Protein AF-A0A067YBU2-F1 (afdb_monomer_lite)

InterPro domains:
  IPR002213 UDP-glucuronosyl/UDP-glucosyltransferase [PF00201] (1-72)

Secondary structure (DSSP, 8-state):
----HHHHHHHHHTT--EEE---STTHHHHHHIIIIIS--EEEPPP-TTSPPPHHHHHHHHHHHHHSHHHHHHHHTT--

pLDDT: mean 96.51, std 5.34, range [57.03, 98.62]

Radius of gyration: 12.29 Å; chains: 1; bounding box: 30×26×27 Å

Structure (mmCIF, N/CA/C/O backbone):
data_AF-A0A067YBU2-F1
#
_entry.id   AF-A0A067YBU2-F1
#
loop_
_atom_site.group_PDB
_atom_site.id
_atom_site.type_symbol
_atom_site.label_atom_id
_atom_site.label_alt_id
_atom_site.label_comp_id
_atom_site.label_asym_id
_atom_site.label_entity_id
_atom_site.label_seq_id
_atom_site.pdbx_PDB_ins_code
_atom_site.Cartn_x
_atom_site.Cartn_y
_atom_site.Cartn_z
_atom_site.occupancy
_atom_site.B_iso_or_equiv
_atom_site.auth_seq_id
_atom_site.auth_comp_id
_atom_site.auth_asym_id
_atom_site.auth_atom_id
_atom_site.pdbx_PDB_model_num
ATOM 1 N N . THR A 1 1 ? -5.176 -0.446 -5.823 1.00 98.00 1 THR A N 1
ATOM 2 C CA . THR A 1 1 ? -5.117 0.892 -6.451 1.00 98.00 1 THR A CA 1
ATOM 3 C C . THR A 1 1 ? -3.726 1.135 -6.999 1.00 98.00 1 THR A C 1
ATOM 5 O O . THR A 1 1 ? -2.765 0.655 -6.404 1.00 98.00 1 THR A O 1
ATOM 8 N N . HIS A 1 2 ? -3.610 1.889 -8.094 1.00 98.12 2 HIS A N 1
ATOM 9 C CA . HIS A 1 2 ? -2.314 2.378 -8.571 1.00 98.12 2 HIS A CA 1
ATOM 10 C C . HIS A 1 2 ? -1.829 3.626 -7.814 1.00 98.12 2 HIS A C 1
ATOM 12 O O . HIS A 1 2 ? -0.811 4.199 -8.172 1.00 98.12 2 HIS A O 1
ATOM 18 N N . CYS A 1 3 ? -2.545 4.057 -6.770 1.00 98.38 3 CYS A N 1
ATOM 19 C CA . CYS A 1 3 ? -2.210 5.218 -5.940 1.00 98.38 3 CYS A CA 1
ATOM 20 C C . CYS A 1 3 ? -2.314 6.571 -6.665 1.00 98.38 3 CYS A C 1
ATOM 22 O O . CYS A 1 3 ? -1.655 7.526 -6.260 1.00 98.38 3 CYS A O 1
ATOM 24 N N . GLY A 1 4 ? -3.126 6.676 -7.721 1.00 98.50 4 GLY A N 1
ATOM 25 C CA . GLY A 1 4 ? -3.507 7.974 -8.279 1.00 98.50 4 GLY A CA 1
ATOM 26 C C . GLY A 1 4 ? -4.324 8.760 -7.257 1.00 98.50 4 GLY A C 1
ATOM 27 O O . GLY A 1 4 ? -5.211 8.190 -6.617 1.00 98.50 4 GLY A O 1
ATOM 28 N N . TRP A 1 5 ? -4.009 10.045 -7.077 1.00 98.31 5 TRP A N 1
ATOM 29 C CA . TRP A 1 5 ? -4.503 10.809 -5.927 1.00 98.31 5 TRP A CA 1
ATOM 30 C C . TRP A 1 5 ? -6.034 10.888 -5.851 1.00 98.31 5 TRP A C 1
ATOM 32 O O . TRP A 1 5 ? -6.593 10.708 -4.775 1.00 98.31 5 TRP A O 1
ATOM 42 N N . ASN A 1 6 ? -6.721 11.029 -6.989 1.00 98.25 6 ASN A N 1
ATOM 43 C CA . ASN A 1 6 ? -8.189 11.048 -7.028 1.00 98.25 6 ASN A CA 1
ATOM 44 C C . ASN A 1 6 ? -8.797 9.752 -6.472 1.00 98.25 6 ASN A C 1
ATOM 46 O O . ASN A 1 6 ? -9.606 9.803 -5.553 1.00 98.25 6 ASN A O 1
ATOM 50 N N . SER A 1 7 ? -8.348 8.586 -6.947 1.00 98.25 7 SER A N 1
ATOM 51 C CA . SER A 1 7 ? -8.865 7.303 -6.454 1.00 98.25 7 SER A CA 1
ATOM 52 C C . SER A 1 7 ? -8.454 7.001 -5.014 1.00 98.25 7 SER A C 1
ATOM 54 O O . SER A 1 7 ? -9.146 6.262 -4.320 1.00 98.25 7 SER A O 1
ATOM 56 N N . VAL A 1 8 ? -7.325 7.548 -4.549 1.00 98.06 8 VAL A N 1
ATOM 57 C CA . VAL A 1 8 ? -6.962 7.485 -3.126 1.00 98.06 8 VAL A CA 1
ATOM 58 C C . VAL A 1 8 ? -7.958 8.289 -2.292 1.00 98.06 8 VAL A C 1
ATOM 60 O O . VAL A 1 8 ? -8.436 7.774 -1.286 1.00 98.06 8 VAL A O 1
ATOM 63 N N . LEU A 1 9 ? -8.302 9.509 -2.713 1.00 97.62 9 LEU A N 1
ATOM 64 C CA . LEU A 1 9 ? -9.284 10.343 -2.018 1.00 97.62 9 LEU A CA 1
ATOM 65 C C . LEU A 1 9 ? -10.674 9.698 -2.002 1.00 97.62 9 LEU A C 1
ATOM 67 O O . LEU A 1 9 ? -11.274 9.621 -0.936 1.00 97.62 9 LEU A O 1
ATOM 71 N N . GLU A 1 10 ? -11.147 9.173 -3.136 1.00 98.31 10 GLU A N 1
ATOM 72 C CA . GLU A 1 10 ? -12.421 8.441 -3.228 1.00 98.31 10 GLU A CA 1
ATOM 73 C C . GLU A 1 10 ? -12.477 7.287 -2.216 1.00 98.31 10 GLU A C 1
ATOM 75 O O . GLU A 1 10 ? -13.401 7.202 -1.411 1.00 98.31 10 GLU A O 1
ATOM 80 N N . ALA A 1 11 ? -11.450 6.431 -2.196 1.00 97.81 11 ALA A N 1
ATOM 81 C CA . ALA A 1 11 ? -11.392 5.301 -1.274 1.00 97.81 11 ALA A CA 1
ATOM 82 C C . ALA A 1 11 ? -11.339 5.742 0.195 1.00 97.81 11 ALA A C 1
ATOM 84 O O . ALA A 1 11 ? -11.973 5.123 1.043 1.00 97.81 11 ALA A O 1
ATOM 85 N N . VAL A 1 12 ? -10.604 6.813 0.508 1.00 96.31 12 VAL A N 1
ATOM 86 C CA . VAL A 1 12 ? -10.504 7.333 1.879 1.00 96.31 12 VAL A CA 1
ATOM 87 C C . VAL A 1 12 ? -11.833 7.917 2.354 1.00 96.31 12 VAL A C 1
ATOM 89 O O . VAL A 1 12 ? -12.221 7.661 3.492 1.00 96.31 12 VAL A O 1
ATOM 92 N N . CYS A 1 13 ? -12.541 8.656 1.497 1.00 95.69 13 CYS A N 1
ATOM 93 C CA . CYS A 1 13 ? -13.865 9.197 1.803 1.00 95.69 13 CYS A CA 1
ATOM 94 C C . CYS A 1 13 ? -14.896 8.093 2.078 1.00 95.69 13 CYS A C 1
ATOM 96 O O . CYS A 1 13 ? -15.693 8.235 3.000 1.00 95.69 13 CYS A O 1
ATOM 98 N N . GLU A 1 14 ? -14.833 6.985 1.338 1.00 97.06 14 GLU A N 1
ATOM 99 C CA . GLU A 1 14 ? -15.736 5.834 1.497 1.00 97.06 14 GLU A CA 1
ATOM 100 C C . GLU A 1 14 ? -15.250 4.800 2.532 1.00 97.06 14 GLU A C 1
ATOM 102 O O . GLU A 1 14 ? -15.863 3.749 2.715 1.00 97.06 14 GLU A O 1
ATOM 107 N N . GLY A 1 15 ? -14.132 5.059 3.217 1.00 96.12 15 GLY A N 1
ATOM 108 C CA . GLY A 1 15 ? -13.599 4.157 4.241 1.00 96.12 15 GLY A CA 1
ATOM 109 C C . GLY A 1 15 ? -13.070 2.820 3.705 1.00 96.12 15 GLY A C 1
ATOM 110 O O . GLY A 1 15 ? -13.071 1.812 4.417 1.00 96.12 15 GLY A O 1
ATOM 111 N N . VAL A 1 16 ? -12.631 2.782 2.446 1.00 97.44 16 VAL A N 1
ATOM 112 C CA . VAL A 1 16 ? -12.171 1.569 1.766 1.00 97.44 16 VAL A CA 1
ATOM 113 C C . VAL A 1 16 ? -10.654 1.397 1.940 1.00 97.44 16 VAL A C 1
ATOM 115 O O . VAL A 1 16 ? -9.873 2.207 1.430 1.00 97.44 16 VAL A O 1
ATOM 118 N N . PRO A 1 17 ? -10.187 0.323 2.607 1.00 97.50 17 PRO A N 1
ATOM 119 C CA . PRO A 1 17 ? -8.761 0.038 2.727 1.00 97.50 17 PRO A CA 1
ATOM 120 C C . PRO A 1 17 ? -8.177 -0.427 1.385 1.00 97.50 17 PRO A C 1
ATOM 122 O O . PRO A 1 17 ? -8.862 -1.039 0.564 1.00 97.50 17 PRO A O 1
ATOM 125 N N . MET A 1 18 ? -6.885 -0.180 1.154 1.00 98.19 18 MET A N 1
ATOM 126 C CA . MET A 1 18 ? -6.282 -0.361 -0.175 1.00 98.19 18 MET A CA 1
ATOM 127 C C . MET A 1 18 ? -5.048 -1.270 -0.190 1.00 98.19 18 MET A C 1
ATOM 129 O O . MET A 1 18 ? -4.176 -1.181 0.671 1.00 98.19 18 MET A O 1
ATOM 133 N N . VAL A 1 19 ? -4.910 -2.068 -1.255 1.00 98.50 19 VAL A N 1
ATOM 134 C CA . VAL A 1 19 ? -3.609 -2.604 -1.690 1.00 98.50 19 VAL A CA 1
ATOM 135 C C . VAL A 1 19 ? -2.978 -1.613 -2.673 1.00 98.50 19 VAL A C 1
ATOM 137 O O . VAL A 1 19 ? -3.539 -1.335 -3.739 1.00 98.50 19 VAL A O 1
ATOM 140 N N . ALA A 1 20 ? -1.833 -1.056 -2.298 1.00 98.50 20 ALA A N 1
ATOM 141 C CA . ALA A 1 20 ? -1.094 -0.035 -3.023 1.00 98.50 20 ALA A CA 1
ATOM 142 C C . ALA A 1 20 ? -0.084 -0.665 -3.995 1.00 98.50 20 ALA A C 1
ATOM 144 O O . ALA A 1 20 ? 0.850 -1.355 -3.579 1.00 98.50 20 ALA A O 1
ATOM 145 N N . TRP A 1 21 ? -0.264 -0.396 -5.290 1.00 98.38 21 TRP A N 1
ATOM 146 C CA . TRP A 1 21 ? 0.579 -0.901 -6.377 1.00 98.38 21 TRP A CA 1
ATOM 147 C C . TRP A 1 21 ? 0.858 0.209 -7.407 1.00 98.38 21 TRP A C 1
ATOM 149 O O . TRP A 1 21 ? 0.216 0.252 -8.454 1.00 98.38 21 TRP A O 1
ATOM 159 N N . PRO A 1 22 ? 1.799 1.128 -7.130 1.00 97.75 22 PRO A N 1
ATOM 160 C CA . PRO A 1 22 ? 2.056 2.280 -7.992 1.00 97.75 22 PRO A CA 1
ATOM 161 C C . PRO A 1 22 ? 2.696 1.889 -9.329 1.00 97.75 22 PRO A C 1
ATOM 163 O O . PRO A 1 22 ? 3.494 0.952 -9.383 1.00 97.75 22 PRO A O 1
ATOM 166 N N . LEU A 1 23 ? 2.391 2.649 -10.385 1.00 96.88 23 LEU A N 1
ATOM 167 C CA . LEU A 1 23 ? 2.859 2.404 -11.752 1.00 96.88 23 LEU A CA 1
ATOM 168 C C . LEU A 1 23 ? 3.733 3.551 -12.292 1.00 96.88 23 LEU A C 1
ATOM 170 O O . LEU A 1 23 ? 4.845 3.301 -12.752 1.00 96.88 23 LEU A O 1
ATOM 174 N N . TYR A 1 24 ? 3.278 4.805 -12.216 1.00 96.94 24 TYR A N 1
ATOM 175 C CA . TYR A 1 24 ? 3.941 5.961 -12.844 1.00 96.94 24 TYR A CA 1
ATOM 176 C C . TYR A 1 24 ? 3.707 7.285 -12.089 1.00 96.94 24 TYR A C 1
ATOM 178 O O . TYR A 1 24 ? 3.053 7.307 -11.050 1.00 96.94 24 TYR A O 1
ATOM 186 N N . ALA A 1 25 ? 4.263 8.387 -12.609 1.00 98.12 25 ALA A N 1
ATOM 187 C CA . ALA A 1 25 ? 4.155 9.737 -12.041 1.00 98.12 25 ALA A CA 1
ATOM 188 C C . ALA A 1 25 ? 4.505 9.779 -10.536 1.00 98.12 25 ALA A C 1
ATOM 190 O O . ALA A 1 25 ? 5.494 9.181 -10.107 1.00 98.12 25 ALA A O 1
ATOM 191 N N . GLU A 1 26 ? 3.711 10.475 -9.727 1.00 98.31 26 GLU A N 1
ATOM 192 C CA . GLU A 1 26 ? 3.902 10.646 -8.287 1.00 98.31 26 GLU A CA 1
ATOM 193 C C . GLU A 1 26 ? 3.325 9.494 -7.446 1.00 98.31 26 GLU A C 1
ATOM 195 O O . GLU A 1 26 ? 3.437 9.488 -6.223 1.00 98.31 26 GLU A O 1
ATOM 200 N N . GLN A 1 27 ? 2.766 8.457 -8.074 1.00 98.62 27 GLN A N 1
ATOM 201 C CA . GLN A 1 27 ? 2.082 7.357 -7.382 1.00 98.62 27 GLN A CA 1
ATOM 202 C C . GLN A 1 27 ? 2.976 6.628 -6.369 1.00 98.62 27 GLN A C 1
ATOM 204 O O . GLN A 1 27 ? 2.494 6.129 -5.351 1.00 98.62 27 GLN A O 1
ATOM 209 N N . LYS A 1 28 ? 4.293 6.568 -6.619 1.00 97.81 28 LYS A N 1
ATOM 210 C CA . LYS A 1 28 ? 5.261 5.996 -5.668 1.00 97.81 28 LYS A CA 1
ATOM 211 C C . LYS A 1 28 ? 5.354 6.819 -4.380 1.00 97.81 28 LYS A C 1
ATOM 213 O O . LYS A 1 28 ? 5.497 6.219 -3.317 1.00 97.81 28 LYS A O 1
ATOM 218 N N . LEU A 1 29 ? 5.231 8.145 -4.472 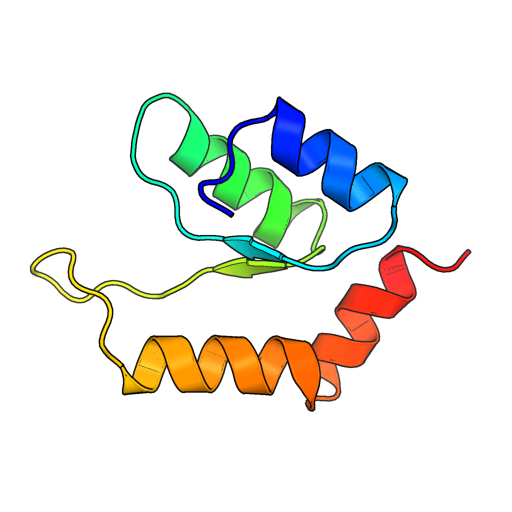1.00 98.44 29 LEU A N 1
ATOM 219 C CA . LEU A 1 29 ? 5.144 9.043 -3.320 1.00 98.44 29 LEU A CA 1
ATOM 220 C C . LEU A 1 29 ? 3.788 8.884 -2.621 1.00 98.44 29 LEU A C 1
ATOM 222 O O . LEU A 1 29 ? 3.749 8.671 -1.412 1.00 98.44 29 LEU A O 1
ATOM 226 N N . ASN A 1 30 ? 2.689 8.857 -3.380 1.00 98.56 30 ASN A N 1
ATOM 227 C CA . ASN A 1 30 ? 1.349 8.642 -2.823 1.00 98.56 30 ASN A CA 1
ATOM 228 C C . ASN A 1 30 ? 1.252 7.308 -2.063 1.00 98.56 30 ASN A C 1
ATOM 230 O O . ASN A 1 30 ? 0.622 7.241 -1.014 1.00 98.56 30 ASN A O 1
ATOM 234 N N . LYS A 1 31 ? 1.919 6.249 -2.547 1.00 98.44 31 LYS A N 1
ATOM 235 C CA . LYS A 1 31 ? 2.037 4.956 -1.849 1.00 98.44 31 LYS A CA 1
ATOM 236 C C . LYS A 1 31 ? 2.668 5.112 -0.460 1.00 98.44 31 LYS A C 1
ATOM 238 O O . LYS A 1 31 ? 2.190 4.480 0.474 1.00 98.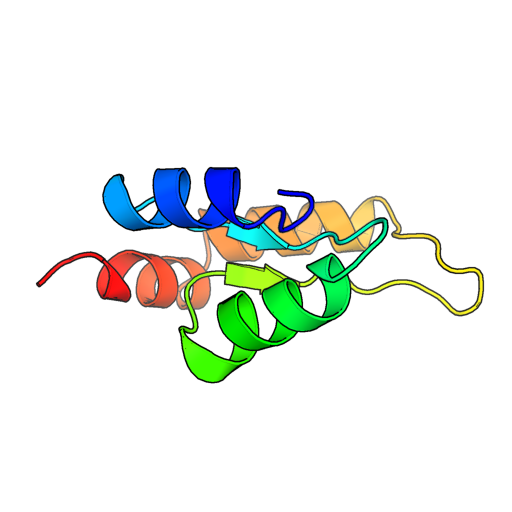44 31 LYS A O 1
ATOM 243 N N . VAL A 1 32 ? 3.729 5.912 -0.325 1.00 98.19 32 VAL A N 1
ATOM 244 C CA . VAL A 1 32 ? 4.385 6.167 0.973 1.00 98.19 32 VAL A CA 1
ATOM 245 C C . VAL A 1 32 ? 3.408 6.863 1.917 1.00 98.19 32 VAL A C 1
ATOM 247 O O . VAL A 1 32 ? 3.162 6.359 3.006 1.00 98.19 32 VAL A O 1
ATOM 250 N N . ILE A 1 33 ? 2.751 7.933 1.466 1.00 98.00 33 ILE A N 1
ATOM 251 C CA . ILE A 1 33 ? 1.760 8.663 2.275 1.00 98.00 33 ILE A CA 1
ATOM 252 C C . ILE A 1 33 ? 0.606 7.739 2.707 1.00 98.00 33 ILE A C 1
ATOM 254 O O . ILE A 1 33 ? 0.258 7.676 3.882 1.00 98.00 33 ILE A O 1
ATOM 258 N N . LEU A 1 34 ? 0.038 6.970 1.777 1.00 97.50 34 LEU A N 1
ATOM 259 C CA . LEU A 1 34 ? -1.092 6.072 2.032 1.00 97.50 34 LEU A CA 1
ATOM 260 C C . LEU A 1 34 ? -0.753 4.960 3.041 1.00 97.50 34 LEU A C 1
ATOM 262 O O . LEU A 1 34 ? -1.562 4.650 3.920 1.00 97.50 34 LEU A O 1
ATOM 266 N N . VAL A 1 35 ? 0.420 4.334 2.903 1.00 97.75 35 VAL A N 1
ATOM 267 C CA . VAL A 1 35 ? 0.798 3.139 3.680 1.00 97.75 35 VAL A CA 1
ATOM 268 C C . VAL A 1 35 ? 1.512 3.491 4.982 1.00 97.75 35 VAL A C 1
ATOM 270 O O . VAL A 1 35 ? 1.248 2.858 6.002 1.00 97.75 35 VAL A O 1
ATOM 273 N N . GLU A 1 36 ? 2.413 4.470 4.967 1.00 97.19 36 GLU A N 1
ATOM 274 C CA . GLU A 1 36 ? 3.304 4.766 6.096 1.00 97.19 36 GLU A CA 1
ATOM 275 C C . GLU A 1 36 ? 2.722 5.856 7.003 1.00 97.19 36 GLU A C 1
ATOM 277 O O . GLU A 1 36 ? 2.656 5.661 8.220 1.00 97.19 36 GLU A O 1
ATOM 282 N N . GLU A 1 37 ? 2.212 6.944 6.417 1.00 96.56 37 GLU A N 1
ATOM 283 C CA . GLU A 1 37 ? 1.671 8.086 7.169 1.00 96.56 37 GLU A CA 1
ATOM 284 C C . GLU A 1 37 ? 0.211 7.858 7.572 1.00 96.56 37 GLU A C 1
ATOM 286 O O . GLU A 1 37 ? -0.128 7.765 8.753 1.00 96.56 37 GLU A O 1
ATOM 291 N N . MET A 1 38 ? -0.672 7.692 6.584 1.00 95.62 38 MET A N 1
ATOM 292 C CA . MET A 1 38 ? -2.105 7.489 6.817 1.00 95.62 38 MET A CA 1
ATOM 293 C C . MET A 1 38 ? -2.388 6.104 7.412 1.00 95.62 38 MET A C 1
ATOM 295 O O . MET A 1 38 ? -3.331 5.932 8.189 1.00 95.62 38 MET A O 1
ATOM 299 N N . LYS A 1 39 ? -1.548 5.112 7.083 1.00 97.00 39 LYS A N 1
ATOM 300 C CA . LYS A 1 39 ? -1.680 3.708 7.509 1.00 97.00 39 LYS A CA 1
ATOM 301 C C . LYS A 1 39 ? -3.034 3.101 7.127 1.00 97.00 39 LYS A C 1
ATOM 303 O O . LYS A 1 39 ? -3.605 2.332 7.895 1.00 97.00 39 LYS A O 1
ATOM 308 N N . VAL A 1 40 ? -3.539 3.444 5.940 1.00 97.44 40 VAL A N 1
ATOM 309 C CA . VAL A 1 40 ? -4.858 3.018 5.428 1.00 97.44 40 VAL A CA 1
ATOM 310 C C . VAL A 1 40 ? -4.776 1.928 4.346 1.00 97.44 40 VAL A C 1
ATOM 312 O O . VAL A 1 40 ? -5.737 1.647 3.628 1.00 97.44 40 VAL A O 1
ATOM 315 N N . GLY A 1 41 ? -3.615 1.292 4.199 1.00 97.44 41 GLY A N 1
ATOM 316 C CA . GLY A 1 41 ? -3.420 0.235 3.216 1.00 97.44 41 GLY A CA 1
ATOM 317 C C . GLY A 1 41 ? -2.104 -0.516 3.362 1.00 97.44 41 GLY A C 1
ATOM 318 O O . GLY A 1 41 ? -1.297 -0.237 4.247 1.00 97.44 41 GLY A O 1
ATOM 319 N N . LEU A 1 42 ? -1.892 -1.477 2.465 1.00 98.44 42 LEU A N 1
ATOM 320 C CA . LEU A 1 42 ? -0.694 -2.315 2.383 1.00 98.44 42 LEU A CA 1
ATOM 321 C C . LEU A 1 42 ? -0.041 -2.152 1.008 1.00 98.44 42 LEU A C 1
ATOM 323 O O . LEU A 1 42 ? -0.742 -2.103 0.004 1.00 98.44 42 LEU A O 1
ATOM 327 N N . ALA A 1 43 ? 1.290 -2.117 0.933 1.00 98.19 43 ALA A N 1
ATOM 328 C CA . ALA A 1 43 ? 2.013 -2.093 -0.342 1.00 98.19 43 ALA A CA 1
ATO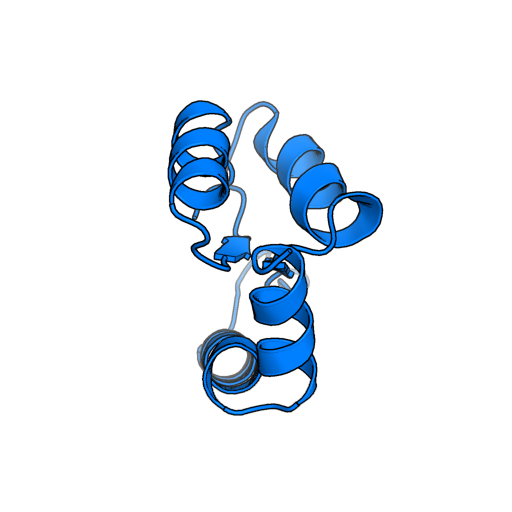M 329 C C . ALA A 1 43 ? 2.416 -3.501 -0.792 1.00 98.19 43 ALA A C 1
ATOM 331 O O . ALA A 1 43 ? 2.889 -4.287 0.027 1.00 98.19 43 ALA A O 1
ATOM 332 N N . VAL A 1 44 ? 2.301 -3.781 -2.093 1.00 98.19 44 VAL A N 1
ATOM 333 C CA . VAL A 1 44 ? 2.892 -4.990 -2.691 1.00 98.19 44 VAL A CA 1
ATOM 334 C C . VAL A 1 44 ? 4.417 -4.906 -2.707 1.00 98.19 44 VAL A C 1
ATOM 336 O O . VAL A 1 44 ? 4.991 -3.830 -2.909 1.00 98.19 44 VAL A O 1
ATOM 339 N N . LYS A 1 45 ? 5.081 -6.051 -2.544 1.00 97.06 45 LYS A N 1
ATOM 340 C CA . LYS A 1 45 ? 6.529 -6.173 -2.734 1.00 97.06 45 LYS A CA 1
ATOM 341 C C . LYS A 1 45 ? 6.855 -6.655 -4.145 1.00 97.06 45 LYS A C 1
ATOM 343 O O . LYS A 1 45 ? 6.335 -7.662 -4.613 1.00 97.06 45 LYS A O 1
ATOM 348 N N . GLN A 1 46 ? 7.746 -5.933 -4.811 1.00 96.12 46 GLN A N 1
ATOM 349 C CA . GLN A 1 46 ? 8.309 -6.349 -6.093 1.00 96.12 46 GLN A CA 1
ATOM 350 C C . GLN A 1 46 ? 9.632 -7.081 -5.864 1.00 96.12 46 GLN A C 1
ATOM 352 O O . GLN A 1 46 ? 10.377 -6.762 -4.934 1.00 96.12 46 GLN A O 1
ATOM 357 N N . ASN A 1 47 ? 9.925 -8.061 -6.714 1.00 95.50 47 ASN A N 1
ATOM 358 C CA . ASN A 1 47 ? 11.236 -8.691 -6.780 1.00 95.50 47 ASN A CA 1
ATOM 359 C C . ASN A 1 47 ? 12.258 -7.758 -7.469 1.00 95.50 47 ASN A C 1
ATOM 361 O O . ASN A 1 47 ? 11.945 -6.626 -7.841 1.00 95.50 47 ASN A O 1
ATOM 365 N N . LYS A 1 48 ? 13.498 -8.233 -7.647 1.00 95.06 48 LYS A N 1
ATOM 366 C CA . LYS A 1 48 ? 14.578 -7.449 -8.276 1.00 95.06 48 LYS A CA 1
ATOM 367 C C . LYS A 1 48 ? 14.274 -7.039 -9.724 1.00 95.06 48 LYS A C 1
ATOM 369 O O . LYS A 1 48 ? 14.802 -6.030 -10.173 1.00 95.06 48 LYS A O 1
ATOM 374 N N . ASP A 1 49 ? 13.401 -7.780 -10.401 1.00 95.94 49 ASP A N 1
ATOM 375 C CA . ASP A 1 49 ? 12.984 -7.532 -11.785 1.00 95.94 49 ASP A CA 1
ATOM 376 C C . ASP A 1 49 ? 11.743 -6.622 -11.873 1.00 95.94 49 ASP A C 1
ATOM 378 O O . ASP A 1 49 ? 11.212 -6.393 -12.957 1.00 95.94 49 ASP A O 1
ATOM 382 N N . GLY A 1 50 ? 11.247 -6.108 -10.739 1.00 93.38 50 GLY A N 1
ATOM 383 C CA . GLY A 1 50 ? 10.052 -5.260 -10.686 1.00 93.38 50 GLY A CA 1
ATOM 384 C C . GLY A 1 50 ? 8.723 -6.024 -10.769 1.00 93.38 50 GLY A C 1
ATOM 385 O O . GLY A 1 50 ? 7.665 -5.412 -10.910 1.00 93.38 50 GLY A O 1
ATOM 386 N N . LEU A 1 51 ? 8.745 -7.356 -10.674 1.00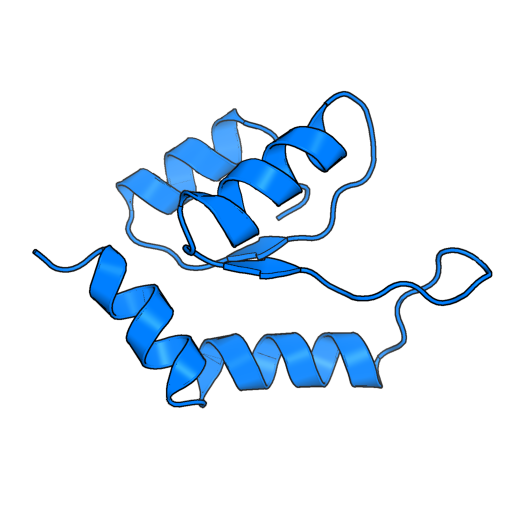 97.12 51 LEU A N 1
ATOM 387 C CA . LEU A 1 51 ? 7.556 -8.205 -10.749 1.00 97.12 51 LEU A 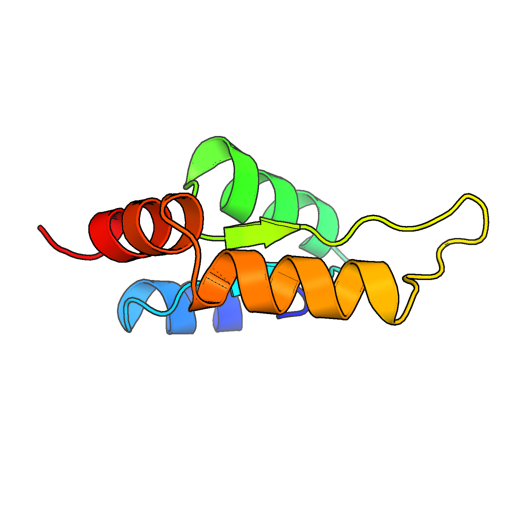CA 1
ATOM 388 C C . LEU A 1 51 ? 7.000 -8.521 -9.358 1.00 97.12 51 LEU A C 1
ATOM 390 O O . LEU A 1 51 ? 7.746 -8.738 -8.402 1.00 97.12 51 LEU A O 1
ATOM 394 N N . VAL A 1 52 ? 5.675 -8.601 -9.254 1.00 98.00 52 VAL A N 1
ATOM 395 C CA . VAL A 1 52 ? 4.967 -9.080 -8.058 1.00 98.00 52 VAL A CA 1
ATOM 396 C C . VAL A 1 52 ? 4.515 -10.512 -8.319 1.00 98.00 52 VAL A C 1
ATOM 398 O O . VAL A 1 52 ? 3.856 -10.779 -9.324 1.00 98.00 52 VAL A O 1
ATOM 401 N N . SER A 1 53 ? 4.872 -11.444 -7.435 1.00 98.19 53 SER A N 1
ATOM 402 C CA . SER A 1 53 ? 4.432 -12.835 -7.561 1.00 98.19 53 SER A CA 1
ATOM 403 C C . SER A 1 53 ? 2.953 -12.986 -7.195 1.00 98.19 53 SER A C 1
ATOM 405 O O . SER A 1 53 ? 2.404 -12.207 -6.413 1.00 98.19 53 SER A O 1
ATOM 407 N N . SER A 1 54 ? 2.301 -14.026 -7.720 1.00 98.19 54 SER A N 1
ATOM 408 C CA . SER A 1 54 ? 0.924 -14.364 -7.334 1.00 98.19 54 SER A CA 1
ATOM 409 C C . SER A 1 54 ? 0.801 -14.650 -5.836 1.00 98.19 54 SER A C 1
ATOM 411 O O . SER A 1 54 ? -0.202 -14.282 -5.229 1.00 98.19 54 SER A O 1
ATOM 413 N N . THR A 1 55 ? 1.832 -15.251 -5.234 1.00 98.44 55 THR A N 1
ATOM 414 C CA . THR A 1 55 ? 1.907 -15.496 -3.791 1.00 98.44 55 THR A CA 1
ATOM 415 C C . THR A 1 55 ? 1.909 -14.191 -3.002 1.00 98.44 55 THR A C 1
ATOM 417 O O . THR A 1 55 ? 1.049 -14.017 -2.148 1.00 98.44 55 THR A O 1
ATOM 420 N N . GLU A 1 56 ? 2.790 -13.239 -3.333 1.00 98.25 56 GLU A N 1
ATOM 421 C CA . GLU A 1 56 ? 2.835 -11.935 -2.653 1.00 98.25 56 GLU A CA 1
ATOM 422 C C . GLU A 1 56 ? 1.501 -11.192 -2.789 1.00 98.25 56 GLU A C 1
ATOM 424 O O . GLU A 1 56 ? 0.982 -10.673 -1.803 1.00 98.25 56 GLU A O 1
ATOM 429 N N . LEU A 1 57 ? 0.905 -11.169 -3.987 1.00 98.38 57 LEU A N 1
ATOM 430 C CA . LEU A 1 57 ? -0.395 -10.528 -4.181 1.00 98.38 57 LEU A CA 1
ATOM 431 C C . LEU A 1 57 ? -1.490 -11.206 -3.346 1.00 98.38 57 LEU A C 1
ATOM 433 O O . LEU A 1 57 ? -2.263 -10.521 -2.676 1.00 98.38 57 LEU A O 1
ATOM 437 N N . GLY A 1 58 ? -1.547 -12.539 -3.371 1.00 98.56 58 GLY A N 1
ATOM 438 C CA . GLY A 1 58 ? -2.506 -13.318 -2.593 1.00 98.56 58 GLY A CA 1
ATOM 439 C C . GLY A 1 58 ? -2.364 -13.076 -1.093 1.00 98.56 58 GLY A C 1
ATOM 440 O O . GLY A 1 58 ? -3.367 -12.893 -0.405 1.00 98.56 58 GLY A O 1
ATOM 441 N N . ASP A 1 59 ? -1.134 -12.994 -0.595 1.00 98.50 59 ASP A N 1
ATOM 442 C CA . ASP A 1 59 ? -0.853 -12.735 0.814 1.00 98.50 59 ASP A CA 1
ATOM 443 C C . ASP A 1 59 ? -1.241 -11.310 1.213 1.00 98.50 59 ASP A C 1
ATOM 445 O O . ASP A 1 59 ? -1.878 -11.131 2.247 1.00 98.50 59 ASP A O 1
ATOM 449 N N . ARG A 1 60 ? -0.967 -10.295 0.379 1.00 98.50 60 ARG A N 1
ATOM 450 C CA . ARG A 1 60 ? -1.416 -8.911 0.635 1.00 98.50 60 ARG A CA 1
ATOM 451 C C . ARG A 1 60 ? -2.936 -8.794 0.668 1.00 98.50 60 ARG A C 1
ATOM 453 O O . ARG A 1 60 ? -3.462 -8.071 1.512 1.00 98.50 60 ARG A O 1
ATOM 460 N N . VAL A 1 61 ? -3.636 -9.493 -0.227 1.00 98.31 61 VAL A N 1
ATOM 461 C CA . VAL A 1 61 ? -5.105 -9.518 -0.246 1.00 98.31 61 VAL A CA 1
ATOM 462 C C . VAL A 1 61 ? -5.640 -10.192 1.016 1.00 98.31 61 VAL A C 1
ATOM 464 O O . VAL A 1 61 ? -6.443 -9.582 1.713 1.00 98.31 61 VAL A O 1
ATOM 467 N N . ARG A 1 62 ? -5.164 -11.394 1.366 1.00 98.62 62 ARG A N 1
ATOM 468 C CA . ARG A 1 62 ? -5.584 -12.084 2.600 1.00 98.62 62 ARG A CA 1
ATOM 469 C C . ARG A 1 62 ? -5.251 -11.280 3.851 1.00 98.62 62 ARG A C 1
ATOM 471 O O . ARG A 1 62 ? -6.069 -11.202 4.756 1.00 98.62 62 ARG A O 1
ATOM 478 N N . GLU A 1 63 ? -4.086 -10.639 3.905 1.00 98.44 63 GLU A N 1
ATOM 479 C CA . GLU A 1 63 ? -3.701 -9.789 5.032 1.00 98.44 63 GLU A CA 1
ATOM 480 C C . GLU A 1 63 ? -4.646 -8.589 5.168 1.00 98.44 63 GLU A C 1
ATOM 482 O O . GLU A 1 63 ? -5.104 -8.292 6.270 1.00 98.44 63 GLU A O 1
ATOM 487 N N . LEU A 1 64 ? -5.009 -7.932 4.064 1.00 98.12 64 LEU A N 1
ATOM 488 C CA . LEU A 1 64 ? -5.966 -6.828 4.106 1.00 98.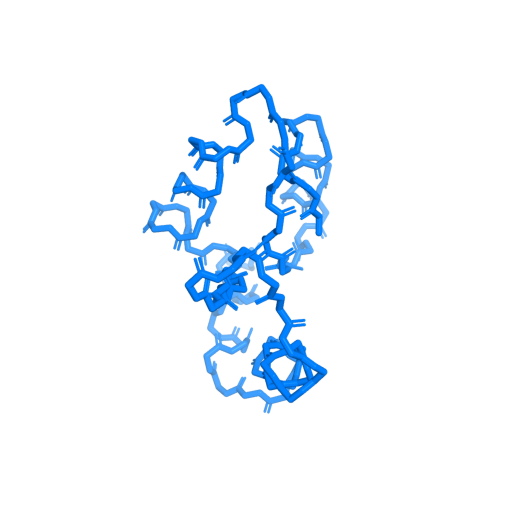12 64 LEU A CA 1
ATOM 489 C C . LEU A 1 64 ? -7.377 -7.301 4.486 1.00 98.12 64 LEU A C 1
ATOM 491 O O . LEU A 1 64 ? -8.089 -6.584 5.189 1.00 98.12 64 LEU A O 1
ATOM 495 N N . MET A 1 65 ? -7.775 -8.492 4.026 1.00 97.62 65 MET A N 1
ATOM 496 C CA . MET A 1 65 ? -9.136 -9.006 4.174 1.00 97.62 65 MET A CA 1
ATOM 497 C C . MET A 1 65 ? -9.384 -9.682 5.529 1.00 97.62 65 MET A C 1
ATOM 499 O O . MET A 1 65 ? -10.312 -9.295 6.242 1.00 97.62 65 MET A O 1
ATOM 503 N N . ASP A 1 66 ? -8.520 -10.608 5.929 1.00 97.06 66 ASP A N 1
ATOM 504 C CA . ASP A 1 66 ? -8.837 -11.604 6.958 1.00 97.06 66 ASP A CA 1
ATOM 505 C C . ASP A 1 66 ? -7.902 -11.555 8.178 1.00 97.06 66 ASP A C 1
ATOM 507 O O . ASP A 1 66 ? -8.105 -12.296 9.139 1.00 97.06 66 ASP A O 1
ATOM 511 N N . SER A 1 67 ? -6.888 -10.681 8.182 1.00 97.88 67 SER A N 1
ATOM 512 C CA . SER A 1 67 ? -5.957 -10.555 9.313 1.00 97.88 67 SER A CA 1
ATOM 513 C C . SER A 1 67 ? -6.364 -9.471 10.314 1.00 97.88 67 SER A C 1
ATOM 515 O O . SER A 1 67 ? -7.086 -8.526 9.981 1.00 97.88 67 SER A O 1
ATOM 517 N N . ASP A 1 68 ? -5.836 -9.557 11.538 1.00 97.75 68 ASP A N 1
ATOM 518 C CA . ASP A 1 68 ? -6.021 -8.513 12.553 1.00 97.75 68 ASP A CA 1
ATOM 519 C C . ASP A 1 68 ? -5.427 -7.174 12.110 1.00 97.75 68 ASP A C 1
ATOM 521 O O . ASP A 1 68 ? -6.065 -6.138 12.280 1.00 97.75 68 ASP A O 1
ATOM 525 N N . ARG A 1 69 ? -4.299 -7.190 11.391 1.00 96.31 69 ARG A N 1
ATOM 526 C CA . ARG A 1 69 ? -3.744 -5.980 10.774 1.00 96.31 69 ARG A CA 1
ATOM 527 C C . ARG A 1 69 ? -4.708 -5.361 9.755 1.00 96.31 69 ARG A C 1
ATOM 529 O O . ARG A 1 69 ? -4.844 -4.143 9.691 1.00 96.31 69 ARG A O 1
ATOM 536 N N . GLY A 1 70 ? -5.412 -6.179 8.974 1.00 96.88 70 GLY A N 1
ATOM 537 C CA . GLY A 1 70 ? -6.466 -5.712 8.068 1.00 96.88 70 GLY A CA 1
ATOM 538 C C . GLY A 1 70 ? -7.652 -5.090 8.814 1.00 96.88 70 GLY A C 1
ATOM 539 O O . GLY A 1 70 ? -8.214 -4.087 8.370 1.00 96.88 70 GLY A O 1
ATOM 540 N N . LYS A 1 71 ? -8.030 -5.639 9.978 1.00 96.44 71 LYS A N 1
ATOM 541 C CA . LYS A 1 71 ? -9.056 -5.047 10.859 1.00 96.44 71 LYS A CA 1
ATOM 542 C C . LYS A 1 71 ? -8.597 -3.707 11.437 1.00 96.44 71 LYS A C 1
ATOM 544 O O . LYS A 1 71 ? -9.360 -2.749 11.362 1.00 96.44 71 LYS A O 1
ATOM 549 N N . GLU A 1 72 ? -7.362 -3.613 11.928 1.00 96.12 72 GLU A N 1
ATOM 550 C CA . GLU A 1 72 ? -6.765 -2.367 12.435 1.00 96.12 72 GLU A CA 1
ATOM 551 C C . GLU A 1 72 ? -6.760 -1.262 11.370 1.00 96.12 72 GLU A C 1
ATOM 553 O O . GLU A 1 72 ? -7.111 -0.117 11.652 1.00 96.12 72 GLU A O 1
ATOM 558 N N . ILE A 1 73 ? -6.411 -1.606 10.124 1.00 96.81 73 ILE A N 1
ATOM 559 C CA . ILE A 1 73 ? -6.449 -0.663 8.999 1.00 96.81 73 ILE A CA 1
ATOM 560 C C . ILE A 1 73 ? -7.876 -0.146 8.773 1.00 96.81 73 ILE A C 1
ATOM 562 O O . ILE A 1 73 ? -8.065 1.058 8.627 1.00 96.81 73 ILE A O 1
ATOM 566 N N . ARG A 1 74 ? -8.890 -1.021 8.771 1.00 95.12 74 ARG A N 1
ATOM 567 C CA . ARG A 1 74 ? -10.294 -0.603 8.592 1.00 95.12 74 ARG A CA 1
ATOM 568 C C . ARG A 1 74 ? -10.815 0.245 9.745 1.00 95.12 74 ARG A C 1
ATOM 570 O O . ARG A 1 74 ? -11.561 1.189 9.516 1.00 95.12 74 ARG A O 1
ATOM 577 N N . GLN A 1 75 ? -10.402 -0.064 10.972 1.00 94.38 75 GLN A N 1
ATOM 578 C CA . GLN A 1 75 ? -10.791 0.702 12.154 1.00 94.38 75 GLN A CA 1
ATOM 579 C C . GLN A 1 75 ? -10.313 2.154 12.101 1.00 94.38 75 GLN A C 1
ATOM 581 O O . GLN A 1 75 ? -10.961 3.004 12.687 1.00 94.38 75 GLN A O 1
ATOM 586 N N . LYS A 1 76 ? -9.257 2.483 11.347 1.00 90.44 76 LYS A N 1
ATOM 587 C CA . LYS A 1 76 ? -8.822 3.882 11.168 1.00 90.44 76 LYS A CA 1
ATOM 588 C C . LYS A 1 76 ? -9.842 4.766 10.452 1.00 90.44 76 LYS A C 1
ATOM 590 O O . LYS A 1 76 ? -9.751 5.985 10.561 1.00 90.44 76 LYS A O 1
ATOM 595 N N . PHE A 1 77 ? -10.775 4.169 9.717 1.00 89.56 77 PHE A N 1
ATOM 596 C CA . PHE A 1 77 ? -11.867 4.894 9.071 1.00 89.56 77 PHE A CA 1
ATOM 597 C C . PHE A 1 77 ? -13.091 5.049 9.979 1.00 89.56 77 PHE A C 1
ATOM 599 O O . PHE A 1 77 ? -13.910 5.938 9.757 1.00 89.56 77 PHE A O 1
ATOM 606 N N . LEU A 1 78 ? -13.214 4.201 11.002 1.00 75.31 78 LEU A N 1
ATOM 607 C CA . LEU A 1 78 ? -14.289 4.259 11.982 1.00 75.31 78 LEU A CA 1
ATOM 608 C C . LEU A 1 78 ? -13.852 5.206 13.108 1.00 75.31 78 LEU A C 1
ATOM 610 O O . LEU A 1 78 ? -12.856 4.956 13.781 1.00 75.31 78 LEU A O 1
ATOM 614 N N . LYS A 1 79 ? -14.567 6.321 13.269 1.00 57.03 79 LYS A N 1
ATOM 615 C CA . LYS A 1 79 ? -14.409 7.200 14.435 1.00 57.03 79 LYS A CA 1
ATOM 616 C C . LYS A 1 79 ? -14.981 6.553 15.688 1.00 57.03 79 LYS A C 1
ATOM 618 O O . LYS A 1 79 ? -16.069 5.945 15.572 1.00 57.03 79 LYS A O 1
#

Organism: Pueraria montana var. lobata (NCBI:txid3893)

Foldseek 3Di:
DLLDPVVVVVCLVVLHADEHNHDDDCSVVSSCCNCPVLVLYHYFDADPVRDGDPVSVVVRVCCLPPNPSVVVSSCSSPD

Sequence (79 aa):
THCGWNSVLEAVCEGVPMVAWPLYAEQKLNKVILVEEMKVGLAVKQNKDGLVSSTELGDRVRELMDSDRGKEIRQKFLK